Protein AF-A0A1H8M6Y1-F1 (afdb_monomer_lite)

Structure (mmCIF, N/CA/C/O backbone):
data_AF-A0A1H8M6Y1-F1
#
_entry.id   AF-A0A1H8M6Y1-F1
#
loop_
_atom_site.group_PDB
_atom_site.id
_atom_site.type_symbol
_atom_site.label_atom_id
_atom_site.label_alt_id
_atom_site.label_comp_id
_atom_site.label_asym_id
_atom_site.label_entity_id
_atom_site.label_seq_id
_atom_site.pdbx_PDB_ins_code
_atom_site.Cartn_x
_atom_site.Cartn_y
_atom_site.Cartn_z
_atom_site.occupancy
_atom_site.B_iso_or_equiv
_atom_site.auth_seq_id
_atom_site.auth_comp_id
_atom_site.auth_asym_id
_atom_site.auth_atom_id
_atom_site.pdbx_PDB_model_num
ATOM 1 N N . MET A 1 1 ? -29.178 2.892 -1.178 1.00 51.03 1 MET A N 1
ATOM 2 C CA . MET A 1 1 ? -28.176 2.030 -0.504 1.00 51.03 1 MET A CA 1
ATOM 3 C C . MET A 1 1 ? -28.720 1.599 0.853 1.00 51.03 1 MET A C 1
ATOM 5 O O . MET A 1 1 ? -29.001 2.458 1.681 1.00 51.03 1 MET A O 1
ATOM 9 N N . LYS A 1 2 ? -28.946 0.299 1.075 1.00 60.09 2 LYS A N 1
ATOM 10 C CA . LYS A 1 2 ? -29.506 -0.210 2.339 1.00 60.09 2 LYS A CA 1
ATOM 11 C C . LYS A 1 2 ? -28.372 -0.283 3.371 1.00 60.09 2 LYS A C 1
ATOM 13 O O . LYS A 1 2 ? -27.401 -1.000 3.154 1.00 60.09 2 LYS A O 1
ATOM 18 N N . LYS A 1 3 ? -28.451 0.497 4.456 1.00 64.12 3 LYS A N 1
ATOM 19 C CA . LYS A 1 3 ? -27.444 0.471 5.533 1.00 64.12 3 LYS A C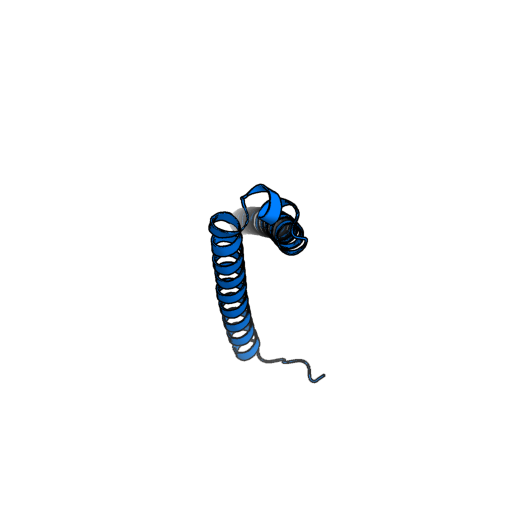A 1
ATOM 20 C C . LYS A 1 3 ? -27.427 -0.930 6.149 1.00 64.12 3 LYS A C 1
ATOM 22 O O . LYS A 1 3 ? -28.439 -1.371 6.690 1.00 64.12 3 LYS A O 1
ATOM 27 N N . ILE A 1 4 ? -26.291 -1.615 6.062 1.00 68.44 4 ILE A N 1
ATOM 28 C CA . ILE A 1 4 ? -26.066 -2.889 6.747 1.00 68.44 4 ILE A CA 1
ATOM 29 C C . ILE A 1 4 ? -26.073 -2.592 8.253 1.00 68.44 4 ILE A C 1
ATOM 31 O O . ILE A 1 4 ? -25.186 -1.895 8.745 1.00 68.44 4 ILE A O 1
ATOM 35 N N . LYS A 1 5 ? -27.112 -3.047 8.964 1.00 75.94 5 LYS A N 1
ATOM 36 C CA . LYS A 1 5 ? -27.261 -2.855 10.419 1.00 75.94 5 LYS A CA 1
ATOM 37 C C . LYS A 1 5 ? -26.580 -3.959 11.233 1.00 75.94 5 LYS A C 1
ATOM 39 O O . LYS A 1 5 ? -26.186 -3.699 12.361 1.00 75.94 5 LYS A O 1
ATOM 44 N N . ASP A 1 6 ? -26.402 -5.148 10.656 1.00 81.69 6 ASP A N 1
ATOM 45 C CA . ASP A 1 6 ? -25.800 -6.281 11.356 1.00 81.69 6 ASP A CA 1
ATOM 46 C C . ASP A 1 6 ? -24.286 -6.143 11.512 1.00 81.69 6 ASP A C 1
ATOM 48 O O . ASP A 1 6 ? -23.519 -6.067 10.545 1.00 81.69 6 ASP A O 1
ATOM 52 N N . GLU A 1 7 ? -23.843 -6.188 12.764 1.00 83.25 7 GLU A N 1
ATOM 53 C CA . GLU A 1 7 ? -22.439 -6.046 13.155 1.00 83.25 7 GLU A CA 1
ATOM 54 C C . GLU A 1 7 ? -21.569 -7.186 12.607 1.00 83.25 7 GLU A C 1
ATOM 56 O O . GLU A 1 7 ? -20.428 -6.971 12.190 1.00 83.25 7 GLU A O 1
ATOM 61 N N . ARG A 1 8 ? -22.142 -8.396 12.539 1.00 84.31 8 ARG A N 1
ATOM 62 C CA . ARG A 1 8 ? -21.500 -9.601 11.991 1.00 84.31 8 ARG A CA 1
ATOM 63 C C . ARG A 1 8 ? -21.180 -9.448 10.505 1.00 84.31 8 ARG A C 1
ATOM 65 O O . ARG A 1 8 ? -20.069 -9.764 10.081 1.00 84.31 8 ARG A O 1
ATOM 72 N N . LEU A 1 9 ? -22.129 -8.910 9.738 1.00 80.81 9 LEU A N 1
ATOM 73 C CA . LEU A 1 9 ? -21.978 -8.691 8.301 1.00 80.81 9 LEU A CA 1
ATOM 74 C C . LEU A 1 9 ? -20.935 -7.596 8.031 1.00 80.81 9 LEU A C 1
ATOM 76 O O . LEU A 1 9 ? -20.047 -7.776 7.202 1.00 80.81 9 LEU A O 1
ATOM 80 N N . ARG A 1 10 ? -20.954 -6.514 8.824 1.00 83.50 10 ARG A N 1
ATOM 81 C CA . ARG A 1 10 ? -19.935 -5.452 8.767 1.00 83.50 10 ARG A CA 1
ATOM 82 C C . ARG A 1 10 ? -18.527 -5.988 9.046 1.00 83.50 10 ARG A C 1
ATOM 84 O O . ARG A 1 10 ? -17.586 -5.628 8.343 1.00 83.50 10 ARG A O 1
ATOM 91 N N . GLY A 1 11 ? -18.375 -6.859 10.044 1.00 84.00 11 GLY A N 1
ATOM 92 C CA . GLY A 1 11 ? -17.091 -7.479 10.380 1.00 84.00 11 GLY A CA 1
ATOM 93 C C . GLY A 1 11 ? -16.529 -8.357 9.258 1.00 84.00 11 GLY A C 1
ATOM 94 O O . GLY A 1 11 ? -15.329 -8.306 8.987 1.00 84.00 11 GLY A O 1
ATOM 95 N N . GLN A 1 12 ? -17.382 -9.125 8.573 1.00 86.38 12 GLN A N 1
ATOM 96 C CA . GLN A 1 12 ? -16.970 -9.918 7.410 1.00 86.38 12 GLN A CA 1
ATOM 97 C C . GLN A 1 12 ? -16.580 -9.028 6.226 1.00 86.38 12 GLN A C 1
ATOM 99 O O . GLN A 1 12 ? -15.506 -9.224 5.663 1.00 86.38 12 GLN A O 1
ATOM 104 N N . THR A 1 13 ? -17.363 -7.991 5.914 1.00 86.94 13 THR A N 1
ATOM 105 C CA . THR A 1 13 ? -17.027 -7.034 4.847 1.00 86.94 13 THR A CA 1
ATOM 106 C C . THR A 1 13 ? -15.679 -6.354 5.087 1.00 86.94 13 THR A C 1
ATOM 108 O O . THR A 1 13 ? -14.878 -6.235 4.164 1.00 86.94 13 THR A O 1
ATOM 111 N N . LEU A 1 14 ? -15.375 -5.962 6.329 1.00 87.75 14 LEU A N 1
ATOM 112 C CA . LEU A 1 14 ? -14.077 -5.369 6.673 1.00 87.75 14 LEU A CA 1
ATOM 113 C C . LEU A 1 14 ? -12.908 -6.346 6.468 1.00 87.75 14 LEU A C 1
ATOM 115 O O . LEU A 1 14 ? -11.835 -5.930 6.030 1.00 87.75 14 LEU A O 1
ATOM 119 N N . LYS A 1 15 ? -13.104 -7.641 6.748 1.00 90.62 15 LYS A N 1
ATOM 120 C CA . LYS A 1 15 ? -12.101 -8.681 6.457 1.00 90.62 15 LYS A CA 1
ATOM 121 C C . LYS A 1 15 ? -11.899 -8.855 4.951 1.00 90.62 15 LYS A C 1
ATOM 123 O O . LYS A 1 15 ? -10.755 -8.920 4.509 1.00 90.62 15 LYS A O 1
ATOM 128 N N . SER A 1 16 ? -12.979 -8.868 4.170 1.00 89.38 16 SER A N 1
ATOM 129 C CA . SER A 1 16 ? -12.911 -8.962 2.706 1.00 89.38 16 SER A CA 1
ATOM 130 C C . SER A 1 16 ? -12.203 -7.759 2.083 1.00 89.38 16 SER A C 1
ATOM 132 O O . SER A 1 16 ? -11.329 -7.943 1.243 1.00 89.38 16 SER A O 1
ATOM 134 N N . ILE A 1 17 ? -12.508 -6.537 2.535 1.00 92.31 17 ILE A N 1
ATOM 135 C CA . ILE A 1 17 ? -11.828 -5.316 2.070 1.00 92.31 17 ILE A CA 1
ATOM 136 C C . ILE A 1 17 ? -10.335 -5.367 2.409 1.00 92.31 17 ILE A C 1
ATOM 138 O O . ILE A 1 17 ? -9.509 -5.022 1.570 1.00 92.31 17 ILE A O 1
ATOM 142 N N . ARG A 1 18 ? -9.966 -5.842 3.606 1.00 91.69 18 ARG A N 1
ATOM 143 C CA . ARG A 1 18 ? -8.554 -6.000 3.989 1.00 91.69 18 ARG A CA 1
ATOM 144 C C . ARG A 1 18 ? -7.819 -6.979 3.072 1.00 91.69 18 ARG A C 1
ATOM 146 O O . ARG A 1 18 ? -6.693 -6.698 2.677 1.00 91.69 18 ARG A O 1
ATOM 153 N N . LEU A 1 19 ? -8.445 -8.108 2.738 1.00 93.31 19 LEU A N 1
ATOM 154 C CA . LEU A 1 19 ? -7.857 -9.087 1.824 1.00 93.31 19 LEU A CA 1
ATOM 155 C C . LEU A 1 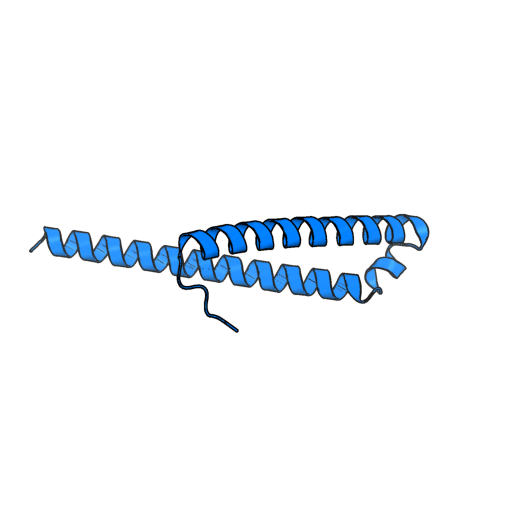19 ? -7.711 -8.512 0.409 1.00 93.31 19 LEU A C 1
ATOM 157 O O . LEU A 1 19 ? -6.646 -8.638 -0.186 1.00 93.31 19 LEU A O 1
ATOM 161 N N . ALA A 1 20 ? -8.741 -7.832 -0.099 1.00 94.00 20 ALA A N 1
ATOM 162 C CA . ALA A 1 20 ? -8.693 -7.174 -1.403 1.00 94.00 20 ALA A CA 1
ATOM 163 C C . ALA A 1 20 ? -7.584 -6.111 -1.465 1.00 94.00 20 ALA A C 1
ATOM 165 O O . ALA A 1 20 ? -6.824 -6.078 -2.426 1.00 94.00 20 ALA A O 1
ATOM 166 N N . PHE A 1 21 ? -7.441 -5.300 -0.413 1.00 92.06 21 PHE A N 1
ATOM 167 C CA . PHE A 1 21 ? -6.375 -4.304 -0.300 1.00 92.06 21 PHE A CA 1
ATOM 168 C C . PHE A 1 21 ? 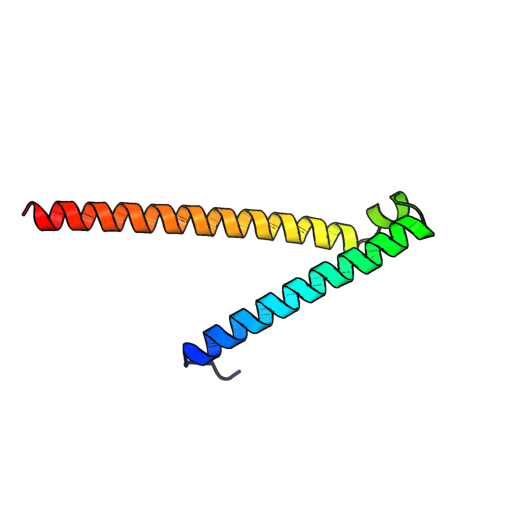-4.977 -4.940 -0.292 1.00 92.06 21 PHE A C 1
ATOM 170 O O . PHE A 1 21 ? -4.064 -4.432 -0.944 1.00 92.06 21 PHE A O 1
ATOM 177 N N . LEU A 1 22 ? -4.808 -6.074 0.400 1.00 93.38 22 LEU A N 1
ATOM 178 C CA . LEU A 1 22 ? -3.549 -6.821 0.405 1.00 93.38 22 LEU A CA 1
ATOM 179 C C . LEU A 1 22 ? -3.205 -7.325 -1.002 1.00 93.38 22 LEU A C 1
ATOM 181 O O . LEU A 1 22 ? -2.119 -7.044 -1.500 1.00 93.38 22 LEU A O 1
ATOM 185 N N . VAL A 1 23 ? -4.149 -8.004 -1.660 1.00 96.56 23 VAL A N 1
ATOM 186 C CA . VAL A 1 23 ? -3.968 -8.530 -3.022 1.00 96.56 23 VAL A CA 1
ATOM 187 C C . VAL A 1 23 ? -3.675 -7.403 -4.013 1.00 96.56 23 VAL A C 1
ATOM 189 O O . VAL A 1 23 ? -2.761 -7.531 -4.823 1.00 96.56 23 VAL A O 1
ATOM 192 N N . GLN A 1 24 ? -4.394 -6.281 -3.924 1.00 93.25 24 GLN A N 1
ATOM 193 C CA . GLN A 1 24 ? -4.171 -5.109 -4.772 1.00 93.25 24 GLN A CA 1
ATOM 194 C C . GLN A 1 24 ? -2.762 -4.541 -4.581 1.00 93.25 24 GLN A C 1
ATOM 196 O O . GLN A 1 24 ? -2.064 -4.288 -5.561 1.00 93.25 24 GLN A O 1
ATOM 201 N N . THR A 1 25 ? -2.324 -4.377 -3.332 1.00 93.56 25 THR A N 1
ATOM 202 C CA . THR A 1 25 ? -0.994 -3.836 -3.025 1.00 93.56 25 THR A CA 1
ATOM 203 C C . THR A 1 25 ? 0.105 -4.764 -3.543 1.00 93.56 25 THR A C 1
ATOM 205 O O . THR A 1 25 ? 1.033 -4.305 -4.205 1.00 93.56 25 THR A O 1
ATOM 208 N N . THR A 1 26 ? -0.020 -6.077 -3.323 1.00 95.06 26 THR A N 1
ATOM 209 C CA . THR A 1 26 ? 0.929 -7.072 -3.846 1.00 95.06 26 THR A CA 1
ATOM 210 C C . THR A 1 26 ? 0.940 -7.105 -5.374 1.00 95.06 26 THR A C 1
ATOM 212 O O . THR A 1 26 ? 2.013 -7.134 -5.970 1.00 95.06 26 THR A O 1
ATOM 215 N N . GLY A 1 27 ? -0.228 -7.047 -6.016 1.00 94.69 27 GLY A N 1
ATOM 216 C CA . GLY A 1 27 ? -0.342 -7.016 -7.474 1.00 94.69 27 GLY A CA 1
ATOM 217 C C . GLY A 1 27 ? 0.345 -5.797 -8.086 1.00 94.69 27 GLY A C 1
ATOM 218 O O . GLY A 1 27 ? 1.113 -5.945 -9.034 1.00 94.69 27 GLY A O 1
ATOM 219 N N . ILE A 1 28 ? 0.145 -4.608 -7.504 1.00 93.12 28 ILE A N 1
ATOM 220 C CA . ILE A 1 28 ? 0.832 -3.388 -7.950 1.00 93.12 28 ILE A CA 1
ATOM 221 C C . ILE A 1 28 ? 2.348 -3.541 -7.781 1.00 93.12 28 ILE A C 1
ATOM 223 O O . ILE A 1 28 ? 3.086 -3.274 -8.723 1.00 93.12 28 ILE A O 1
ATOM 227 N N . ILE A 1 29 ? 2.825 -4.033 -6.632 1.00 92.88 29 ILE A N 1
ATOM 228 C CA . ILE A 1 29 ? 4.264 -4.236 -6.392 1.00 92.88 29 ILE A CA 1
ATOM 229 C C . ILE A 1 29 ? 4.880 -5.190 -7.425 1.00 92.88 29 ILE A C 1
ATOM 231 O O . ILE A 1 29 ? 5.964 -4.907 -7.928 1.00 92.88 29 ILE A O 1
ATOM 235 N N . ILE A 1 30 ? 4.202 -6.286 -7.778 1.00 93.94 30 ILE A N 1
ATOM 236 C CA . ILE A 1 30 ? 4.693 -7.247 -8.780 1.00 93.94 30 ILE A CA 1
ATOM 237 C C . ILE A 1 30 ? 4.801 -6.593 -10.162 1.00 93.94 30 ILE A C 1
ATOM 239 O O . ILE A 1 30 ? 5.838 -6.709 -10.813 1.00 93.94 30 ILE A O 1
ATOM 243 N N . VAL A 1 31 ? 3.757 -5.881 -10.599 1.00 91.31 31 VAL A N 1
ATOM 244 C CA . VAL A 1 31 ? 3.749 -5.194 -11.904 1.00 91.31 31 VAL A CA 1
ATOM 245 C C . VAL A 1 31 ? 4.853 -4.139 -11.968 1.00 91.31 31 VAL A C 1
ATOM 247 O O . VAL A 1 31 ? 5.568 -4.044 -12.965 1.00 91.31 31 VAL A O 1
ATOM 250 N N . MET A 1 32 ? 5.038 -3.377 -10.893 1.00 89.50 32 MET A N 1
ATOM 251 C CA . MET A 1 32 ? 6.077 -2.352 -10.828 1.00 89.50 32 MET A CA 1
ATOM 252 C C . MET A 1 32 ? 7.483 -2.946 -10.737 1.00 89.50 32 MET A C 1
ATOM 254 O O . MET A 1 32 ? 8.394 -2.444 -11.386 1.00 89.50 32 MET A O 1
ATOM 258 N N . GLY A 1 33 ? 7.657 -4.047 -10.004 1.00 87.69 33 GLY A N 1
ATOM 259 C CA . GLY A 1 33 ? 8.916 -4.788 -9.964 1.00 87.69 33 GLY A CA 1
ATOM 260 C C . GLY A 1 33 ? 9.308 -5.330 -11.340 1.00 87.69 33 GLY A C 1
ATOM 261 O O . GLY A 1 33 ? 10.469 -5.231 -11.728 1.00 87.69 33 GLY A O 1
ATOM 262 N N . TYR A 1 34 ? 8.339 -5.819 -12.118 1.00 90.31 34 TYR A N 1
ATOM 263 C CA . TYR A 1 34 ? 8.571 -6.230 -13.504 1.00 90.31 34 TYR A CA 1
ATOM 264 C C . TYR A 1 34 ? 8.995 -5.053 -14.398 1.00 90.31 34 TYR A C 1
ATOM 266 O O . TYR A 1 34 ? 9.974 -5.167 -15.139 1.00 90.31 34 TYR A O 1
ATOM 274 N N . GLN A 1 35 ? 8.316 -3.903 -14.293 1.00 88.00 35 GLN A N 1
ATOM 275 C CA . GLN A 1 35 ? 8.703 -2.681 -15.014 1.00 88.00 35 GLN A CA 1
ATOM 276 C C . GLN A 1 35 ? 10.105 -2.194 -14.629 1.00 88.00 35 GLN A C 1
ATOM 278 O O . GLN A 1 35 ? 10.872 -1.803 -15.501 1.00 88.00 35 GLN A O 1
ATOM 283 N N . ALA A 1 36 ? 10.478 -2.266 -13.350 1.00 87.00 36 ALA A N 1
ATOM 284 C CA . ALA A 1 36 ? 11.804 -1.854 -12.893 1.00 87.00 36 ALA A CA 1
ATOM 285 C C . ALA A 1 36 ? 12.934 -2.696 -13.503 1.00 87.00 36 ALA A C 1
ATOM 287 O O . ALA A 1 36 ? 14.001 -2.157 -13.799 1.00 87.00 36 ALA A O 1
ATOM 288 N N . ILE A 1 37 ? 12.696 -3.999 -13.693 1.00 90.88 37 ILE A N 1
ATOM 289 C CA . ILE A 1 37 ? 13.654 -4.928 -14.310 1.00 90.88 37 ILE A CA 1
ATOM 290 C C . ILE A 1 37 ? 13.712 -4.730 -15.834 1.00 90.88 37 ILE A C 1
ATOM 292 O O . ILE A 1 37 ? 14.788 -4.843 -16.413 1.00 90.88 37 ILE A O 1
ATOM 296 N N . THR A 1 38 ? 12.576 -4.435 -16.476 1.00 89.19 38 THR A N 1
ATOM 297 C CA . THR A 1 38 ? 12.456 -4.395 -17.947 1.00 89.19 38 THR A CA 1
ATOM 298 C C . THR A 1 38 ? 12.814 -3.027 -18.541 1.00 89.19 38 THR A C 1
ATOM 300 O O . THR A 1 38 ? 13.601 -2.959 -19.480 1.00 89.19 38 THR A O 1
ATOM 303 N N . ASP A 1 39 ? 12.289 -1.939 -17.971 1.00 82.75 39 ASP A N 1
ATOM 304 C CA . ASP A 1 39 ? 12.348 -0.584 -18.547 1.00 82.75 39 ASP A CA 1
ATOM 305 C C . ASP A 1 39 ? 13.258 0.384 -17.766 1.00 82.75 39 ASP A C 1
ATOM 307 O O . ASP A 1 39 ? 13.398 1.543 -18.155 1.00 82.75 39 ASP A O 1
ATOM 311 N N . SER A 1 40 ? 13.918 -0.087 -16.696 1.00 83.94 40 SER A N 1
ATOM 312 C CA . SER A 1 40 ? 14.697 0.674 -15.699 1.00 83.94 40 SER A CA 1
ATOM 313 C C . SER A 1 40 ? 13.893 1.202 -14.507 1.00 83.94 40 SER A C 1
ATOM 315 O O . SER A 1 40 ? 12.736 1.612 -14.593 1.00 83.94 40 SER A O 1
ATOM 317 N N . ILE A 1 41 ? 14.576 1.280 -13.361 1.00 85.00 41 ILE A N 1
ATOM 318 C CA . ILE A 1 41 ? 14.062 1.843 -12.106 1.00 85.00 41 ILE A CA 1
ATOM 319 C C . ILE A 1 41 ? 13.583 3.289 -12.306 1.00 85.00 41 ILE A C 1
ATOM 321 O O . ILE A 1 41 ? 12.576 3.686 -11.726 1.00 85.00 41 ILE A O 1
ATOM 325 N N . ASN A 1 42 ? 14.246 4.072 -13.162 1.00 85.56 42 ASN A N 1
ATOM 326 C CA . ASN A 1 42 ? 13.847 5.460 -13.417 1.00 85.56 42 ASN A CA 1
ATOM 327 C C . ASN A 1 42 ? 12.471 5.561 -14.097 1.00 85.56 42 ASN A C 1
ATOM 329 O O . ASN A 1 42 ? 11.713 6.482 -13.795 1.00 85.56 42 ASN A O 1
ATOM 333 N N . ALA A 1 43 ? 12.124 4.602 -14.963 1.00 83.19 43 ALA A N 1
ATOM 334 C CA . ALA A 1 43 ? 10.802 4.512 -15.583 1.00 83.19 43 ALA A CA 1
ATOM 335 C C . ALA A 1 43 ? 9.728 4.060 -14.577 1.00 83.19 43 ALA A C 1
ATOM 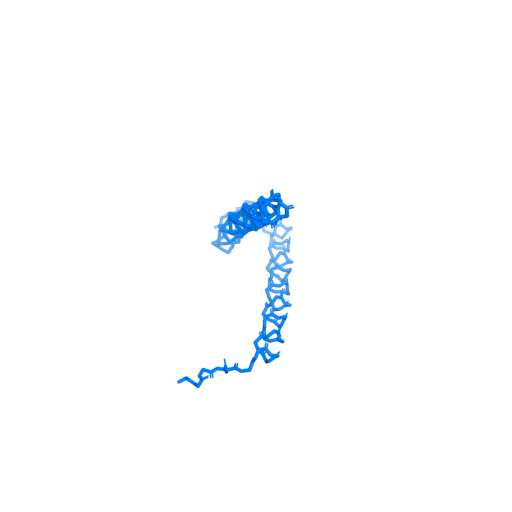337 O O . ALA A 1 43 ? 8.592 4.528 -14.620 1.00 83.19 43 ALA A O 1
ATOM 338 N N . MET A 1 44 ? 10.093 3.207 -13.612 1.00 85.69 44 MET A N 1
ATOM 339 C CA . MET A 1 44 ? 9.203 2.840 -12.505 1.00 85.69 44 MET A CA 1
ATOM 340 C C . MET A 1 44 ? 8.905 4.044 -11.599 1.00 85.69 44 MET A C 1
ATOM 342 O O . MET A 1 44 ? 7.756 4.258 -11.223 1.00 85.69 44 MET A O 1
ATOM 346 N N . LEU A 1 45 ? 9.924 4.836 -11.248 1.00 84.81 45 LEU A N 1
ATOM 347 C CA . LEU A 1 45 ? 9.778 5.979 -10.340 1.00 84.81 45 LEU A CA 1
ATOM 348 C C . LEU A 1 45 ? 8.960 7.128 -10.945 1.00 84.81 45 LEU A C 1
ATOM 350 O O . LEU A 1 45 ? 8.264 7.826 -10.207 1.00 84.81 45 LEU A O 1
ATOM 354 N N . SER A 1 46 ? 9.028 7.321 -12.265 1.00 86.75 46 SER A N 1
ATOM 355 C CA . SER A 1 46 ? 8.229 8.325 -12.979 1.00 86.75 46 SER A CA 1
ATOM 356 C C . SER A 1 46 ? 6.794 7.870 -13.263 1.00 86.75 46 SER A C 1
ATOM 358 O O . SER A 1 46 ? 5.952 8.691 -13.635 1.00 86.75 46 SER A O 1
ATOM 360 N N . ASN A 1 47 ? 6.483 6.585 -13.060 1.00 87.31 47 ASN A N 1
ATOM 361 C CA . ASN A 1 47 ? 5.143 6.054 -13.267 1.00 87.31 47 ASN A CA 1
ATOM 362 C C . ASN A 1 47 ? 4.166 6.637 -12.219 1.00 87.31 47 ASN A C 1
ATOM 364 O O . ASN A 1 47 ? 4.397 6.495 -11.014 1.00 87.31 47 ASN A O 1
ATOM 368 N N . PRO A 1 48 ? 3.030 7.232 -12.629 1.00 88.69 48 PRO A N 1
ATOM 369 C CA . PRO A 1 48 ? 2.041 7.789 -11.702 1.00 88.69 48 PRO A CA 1
ATOM 370 C C . PRO A 1 48 ? 1.503 6.766 -10.689 1.00 88.69 48 PRO A C 1
ATOM 372 O O . PRO A 1 48 ? 1.161 7.138 -9.565 1.00 88.69 48 PRO A O 1
ATOM 375 N N . VAL A 1 49 ? 1.477 5.474 -11.035 1.00 91.06 49 VAL A N 1
ATOM 376 C CA . VAL A 1 49 ? 1.065 4.393 -10.123 1.00 91.06 49 VAL A CA 1
ATOM 377 C C . VAL A 1 49 ? 2.009 4.279 -8.921 1.00 91.06 49 VAL A C 1
ATOM 379 O O . VAL A 1 49 ? 1.540 4.061 -7.802 1.00 91.06 49 VAL A O 1
ATOM 382 N N . TRP A 1 50 ? 3.315 4.501 -9.117 1.00 88.88 50 TRP A N 1
ATOM 383 C CA . TRP A 1 50 ? 4.296 4.507 -8.028 1.00 88.88 50 TRP A CA 1
ATOM 384 C C . TRP A 1 50 ? 3.966 5.579 -6.998 1.00 88.88 50 TRP A C 1
ATOM 386 O O . TRP A 1 50 ? 3.922 5.325 -5.796 1.00 88.88 50 TRP A O 1
ATOM 396 N N . ILE A 1 51 ? 3.701 6.787 -7.492 1.00 90.00 51 ILE A N 1
ATOM 397 C CA . ILE A 1 51 ? 3.454 7.967 -6.669 1.00 90.00 51 ILE A CA 1
ATOM 398 C C . ILE A 1 51 ? 2.188 7.758 -5.837 1.00 90.00 51 ILE A C 1
ATOM 400 O O . ILE A 1 51 ? 2.191 7.993 -4.627 1.00 90.00 51 ILE A O 1
ATOM 404 N N . VAL A 1 52 ? 1.121 7.243 -6.454 1.00 93.06 52 VAL A N 1
ATOM 405 C CA . VAL A 1 52 ? -0.129 6.923 -5.749 1.00 93.06 52 VAL A CA 1
ATOM 406 C C . VAL A 1 52 ? 0.097 5.860 -4.672 1.00 93.06 52 VAL A C 1
ATOM 408 O O . VAL A 1 52 ? -0.447 5.989 -3.571 1.00 93.06 52 VAL A O 1
ATOM 411 N N . LEU A 1 53 ? 0.921 4.843 -4.943 1.00 92.31 53 LEU A N 1
ATOM 412 C CA . LEU A 1 53 ? 1.266 3.812 -3.963 1.00 92.31 53 LEU A CA 1
ATOM 413 C C . LEU A 1 53 ? 2.023 4.401 -2.764 1.00 92.31 53 LEU A C 1
ATOM 415 O O . LEU A 1 53 ? 1.661 4.116 -1.622 1.00 92.31 53 LEU A O 1
ATOM 419 N N . G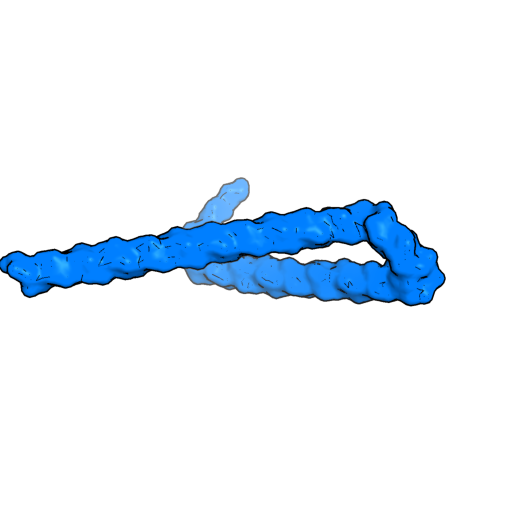LN A 1 54 ? 3.006 5.272 -3.003 1.00 92.06 54 GLN A N 1
ATOM 420 C CA . GLN A 1 54 ? 3.760 5.942 -1.938 1.00 92.06 54 GLN A CA 1
ATOM 421 C C . GLN A 1 54 ? 2.862 6.837 -1.074 1.00 92.06 54 GLN A C 1
ATOM 423 O O . GLN A 1 54 ? 2.883 6.741 0.155 1.00 92.06 54 GLN A O 1
ATOM 428 N N . ILE A 1 55 ? 2.002 7.651 -1.694 1.00 94.19 55 ILE A N 1
ATOM 429 C CA . ILE A 1 55 ? 1.041 8.494 -0.965 1.00 94.19 55 ILE A CA 1
ATOM 430 C C . ILE A 1 55 ? 0.091 7.625 -0.134 1.00 94.19 55 ILE A C 1
ATOM 432 O O . ILE A 1 55 ? -0.137 7.904 1.043 1.00 94.19 55 ILE A O 1
ATOM 436 N N . SER A 1 56 ? -0.421 6.538 -0.712 1.00 92.62 56 SER A N 1
ATOM 437 C CA . SER A 1 56 ? -1.311 5.607 -0.009 1.00 92.62 56 SER A CA 1
ATOM 438 C C . SER A 1 56 ? -0.631 4.975 1.208 1.00 92.62 56 SER A C 1
ATOM 440 O O . SER A 1 56 ? -1.259 4.857 2.261 1.00 92.62 56 SER A O 1
ATOM 442 N N . MET A 1 57 ? 0.656 4.623 1.107 1.00 91.75 57 MET A N 1
ATOM 443 C CA . MET A 1 57 ? 1.434 4.113 2.240 1.00 91.75 57 MET A CA 1
ATOM 444 C C . MET A 1 57 ? 1.604 5.157 3.349 1.00 91.75 57 MET A C 1
ATOM 446 O O . MET A 1 57 ? 1.432 4.823 4.522 1.00 91.75 57 MET A O 1
ATOM 450 N N . ILE A 1 58 ? 1.875 6.418 3.003 1.00 94.12 58 ILE A N 1
ATOM 451 C CA . ILE A 1 58 ? 1.989 7.509 3.985 1.00 94.12 58 ILE A CA 1
ATOM 452 C C . ILE A 1 58 ? 0.653 7.729 4.702 1.00 94.12 58 ILE A C 1
ATOM 454 O O . ILE A 1 58 ? 0.608 7.788 5.932 1.00 94.12 58 ILE A O 1
ATOM 458 N N . VAL A 1 59 ? -0.451 7.797 3.953 1.00 93.31 59 VAL A N 1
ATOM 459 C CA . VAL A 1 59 ? -1.800 7.937 4.523 1.00 93.31 59 VAL A CA 1
ATOM 460 C C . VAL A 1 59 ? -2.111 6.767 5.457 1.00 93.31 59 VAL A C 1
ATOM 462 O O . VAL A 1 59 ? -2.618 6.975 6.561 1.00 93.31 59 VAL A O 1
ATOM 465 N N . LEU A 1 60 ? -1.766 5.542 5.054 1.00 91.44 60 LEU A N 1
ATOM 466 C CA . LEU A 1 60 ? -1.954 4.350 5.873 1.00 91.44 60 LEU A CA 1
ATOM 467 C C . LEU A 1 60 ? -1.127 4.409 7.165 1.00 91.44 60 LEU A C 1
ATOM 469 O O . LEU A 1 60 ? -1.643 4.063 8.230 1.00 91.44 60 LEU A O 1
ATOM 473 N N . LEU A 1 61 ? 0.127 4.857 7.096 1.00 91.19 61 LEU A N 1
ATOM 474 C CA . LEU A 1 61 ? 0.997 5.015 8.262 1.00 91.19 61 LEU A CA 1
ATOM 475 C C . LEU A 1 61 ? 0.401 6.019 9.257 1.00 91.19 61 LEU A C 1
ATOM 477 O O . LEU A 1 61 ? 0.226 5.691 10.433 1.00 91.19 61 LEU A O 1
ATOM 481 N N . VAL A 1 62 ? 0.010 7.202 8.774 1.00 92.56 62 VAL A N 1
ATOM 482 C CA . VAL A 1 62 ? -0.601 8.257 9.599 1.00 92.56 62 VAL A CA 1
ATOM 483 C C . VAL A 1 62 ? -1.911 7.776 10.225 1.00 92.56 62 VAL A C 1
ATOM 485 O O . VAL A 1 62 ? -2.126 7.961 11.426 1.00 92.56 62 VAL A O 1
ATOM 488 N N . ALA A 1 63 ? -2.765 7.099 9.452 1.00 88.19 63 ALA A N 1
ATOM 489 C CA . ALA A 1 63 ? -4.014 6.544 9.961 1.00 88.19 63 ALA A CA 1
ATOM 490 C C . ALA A 1 63 ? -3.760 5.540 11.099 1.00 88.19 63 ALA A C 1
ATOM 492 O O . ALA A 1 63 ? -4.378 5.640 12.161 1.00 88.19 63 ALA A O 1
ATOM 493 N N . ASN A 1 64 ? -2.816 4.610 10.921 1.00 86.88 64 ASN A N 1
ATOM 494 C CA . ASN A 1 64 ? -2.481 3.615 11.944 1.00 86.88 64 ASN A CA 1
ATOM 495 C C . ASN A 1 64 ? -1.896 4.247 13.215 1.00 86.88 64 ASN A C 1
ATOM 497 O O . ASN A 1 64 ? -2.267 3.845 14.322 1.00 86.88 64 ASN A O 1
ATOM 501 N N . MET A 1 65 ? -1.041 5.265 13.081 1.00 84.94 65 MET A N 1
ATOM 502 C CA . MET A 1 65 ? -0.503 5.998 14.233 1.00 84.94 65 MET A CA 1
ATOM 503 C C . MET A 1 65 ? -1.612 6.703 15.026 1.00 84.94 65 MET A C 1
ATOM 505 O O . MET A 1 65 ? -1.648 6.600 16.256 1.00 84.94 65 MET A O 1
ATOM 509 N N . GLY A 1 66 ? -2.556 7.353 14.335 1.00 81.44 66 GLY A N 1
ATOM 510 C CA . GLY A 1 66 ? -3.714 7.995 14.963 1.00 81.44 66 GLY A CA 1
ATOM 511 C C . GLY A 1 66 ? -4.595 7.005 15.732 1.00 81.44 66 GLY A C 1
ATOM 512 O O . GLY A 1 66 ? -4.943 7.251 16.891 1.00 81.44 66 GLY A O 1
ATOM 513 N N . PHE A 1 67 ? -4.890 5.843 15.136 1.00 74.25 67 PHE A N 1
ATOM 514 C CA . PHE A 1 67 ? -5.645 4.780 15.809 1.00 74.25 67 PHE A CA 1
ATOM 515 C C . PHE A 1 67 ? -4.938 4.271 17.070 1.00 74.25 67 PHE A C 1
ATOM 517 O O . PHE A 1 67 ? -5.582 4.126 18.113 1.00 74.25 67 PHE A O 1
ATOM 524 N N . HIS A 1 68 ? -3.626 4.033 17.005 1.00 79.19 68 HIS A N 1
ATOM 525 C CA . HIS A 1 68 ? -2.855 3.541 18.147 1.00 79.19 68 HIS A CA 1
ATOM 526 C C . HIS A 1 68 ? -2.816 4.552 19.304 1.00 79.19 68 HIS A C 1
ATOM 528 O O . HIS A 1 68 ? -3.018 4.188 20.469 1.00 79.19 68 HIS A O 1
ATOM 534 N N . MET A 1 69 ? -2.611 5.835 18.994 1.00 73.75 69 MET A N 1
ATOM 535 C CA . MET A 1 69 ? -2.584 6.898 19.999 1.00 73.75 69 MET A CA 1
ATOM 536 C C . MET A 1 69 ? -3.948 7.054 20.683 1.00 73.75 69 MET A C 1
ATOM 538 O O . MET A 1 69 ? -4.034 7.039 21.914 1.00 73.75 69 MET A O 1
ATOM 542 N N . MET A 1 70 ? -5.028 7.116 19.903 1.00 69.56 70 MET A N 1
ATOM 543 C CA . MET A 1 70 ? -6.386 7.245 20.434 1.00 69.56 70 MET A CA 1
ATOM 544 C C . MET A 1 70 ? -6.808 6.025 21.268 1.00 69.56 70 MET A C 1
ATOM 546 O O . MET A 1 70 ? -7.419 6.177 22.330 1.00 69.56 70 MET A O 1
ATOM 550 N N . PHE A 1 71 ? -6.442 4.815 20.838 1.00 78.19 71 PHE A N 1
ATOM 551 C CA . PHE A 1 71 ? -6.657 3.591 21.612 1.00 78.19 71 PHE A CA 1
ATOM 552 C C . PHE A 1 71 ? -5.920 3.631 22.961 1.00 78.19 71 PHE A C 1
ATOM 554 O O . PHE A 1 71 ? -6.513 3.336 24.005 1.00 78.19 71 PHE A O 1
ATOM 561 N N . THR A 1 72 ? -4.658 4.071 22.956 1.00 76.38 72 THR A N 1
ATOM 562 C CA . THR A 1 72 ? -3.823 4.193 24.162 1.00 76.38 72 THR A CA 1
ATOM 563 C C . THR A 1 72 ? -4.414 5.179 25.171 1.00 76.38 72 THR A C 1
ATOM 565 O O . THR A 1 72 ? -4.502 4.865 26.362 1.00 76.38 72 THR A O 1
ATOM 568 N N . ILE A 1 73 ? -4.87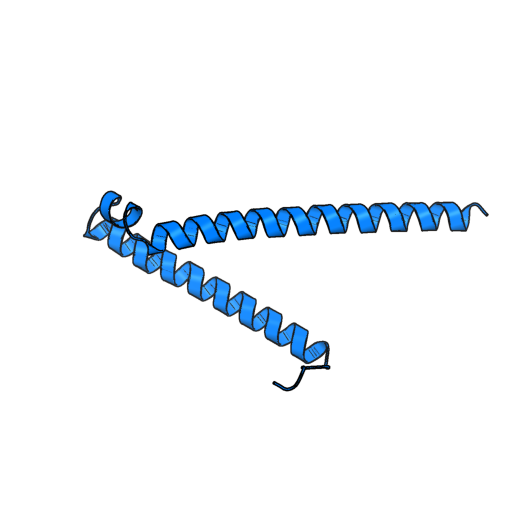3 6.349 24.714 1.00 78.25 73 ILE A N 1
ATOM 569 C CA . ILE A 1 73 ? -5.499 7.366 25.575 1.00 78.25 73 ILE A CA 1
ATOM 570 C C . ILE A 1 73 ? -6.785 6.818 26.201 1.00 78.25 73 ILE A C 1
ATOM 572 O O . ILE A 1 73 ? -6.953 6.876 27.421 1.00 78.25 73 ILE A O 1
ATOM 576 N N . LYS A 1 74 ? -7.664 6.211 25.393 1.00 79.75 74 LYS A N 1
ATOM 577 C CA . LYS A 1 74 ? -8.935 5.648 25.874 1.00 79.75 74 LYS A CA 1
ATOM 578 C C . LYS A 1 74 ? -8.716 4.574 26.944 1.00 79.75 74 LYS A C 1
ATOM 580 O O . LYS A 1 74 ? -9.436 4.544 27.944 1.00 79.75 74 LYS A O 1
ATOM 585 N N . HIS A 1 75 ? -7.705 3.721 26.771 1.00 77.12 75 HIS A N 1
ATOM 586 C CA . HIS A 1 75 ? -7.366 2.700 27.760 1.00 77.12 75 HIS A CA 1
ATOM 587 C C . HIS A 1 75 ? -6.795 3.305 29.055 1.00 77.12 75 HIS A C 1
ATOM 589 O O . HIS A 1 75 ? -7.114 2.818 30.143 1.00 77.12 75 HIS A O 1
ATOM 595 N N . ARG A 1 76 ? -5.961 4.350 28.975 1.00 77.19 76 ARG A N 1
ATOM 596 C CA . ARG A 1 76 ? -5.422 5.034 30.165 1.00 77.19 76 ARG A CA 1
ATOM 597 C C . ARG A 1 76 ? -6.524 5.719 30.974 1.00 77.19 76 ARG A C 1
ATOM 599 O O . ARG A 1 76 ? -6.611 5.476 32.173 1.00 77.19 76 ARG A O 1
ATOM 606 N N . VAL A 1 77 ? -7.411 6.471 30.322 1.00 83.00 77 VAL A N 1
ATOM 607 C CA . VAL A 1 77 ? -8.540 7.156 30.983 1.00 83.00 77 VAL A CA 1
ATOM 608 C C . VAL A 1 77 ? -9.468 6.158 31.677 1.00 83.00 77 VAL A C 1
ATOM 610 O O . VAL A 1 77 ? -9.806 6.337 32.844 1.00 83.00 77 VAL A O 1
ATOM 613 N N . LYS A 1 78 ? -9.822 5.053 31.008 1.00 84.00 78 LYS A N 1
ATOM 614 C CA . LYS A 1 78 ? -10.676 4.015 31.607 1.00 84.00 78 LYS A CA 1
ATOM 615 C C . LYS A 1 78 ? -10.042 3.382 32.854 1.00 84.00 78 LYS A C 1
ATOM 617 O O . LYS A 1 78 ? -10.745 3.091 33.814 1.00 84.00 78 LYS A O 1
ATOM 622 N N . ARG A 1 79 ? -8.718 3.186 32.849 1.00 81.75 79 ARG A N 1
ATOM 623 C CA . ARG A 1 79 ? -7.977 2.628 33.991 1.00 81.75 79 ARG A CA 1
ATOM 624 C C . ARG A 1 79 ? -7.979 3.587 35.186 1.00 81.75 79 ARG A C 1
ATOM 626 O O . ARG A 1 79 ? -8.174 3.137 36.305 1.00 81.75 79 ARG A O 1
ATOM 633 N N . LEU A 1 80 ? -7.819 4.889 34.939 1.00 82.06 80 LEU A N 1
ATOM 634 C CA . LEU A 1 80 ? -7.873 5.919 35.982 1.00 82.06 80 LEU A CA 1
ATOM 635 C C . LEU A 1 80 ? -9.268 6.026 36.609 1.00 82.06 80 LEU A C 1
ATOM 637 O O . LEU A 1 80 ? -9.382 6.071 37.829 1.00 82.06 80 LEU A O 1
ATOM 641 N N . LEU A 1 81 ? -10.323 5.980 35.792 1.00 85.69 81 LEU A N 1
ATOM 642 C CA . LEU A 1 81 ? -11.706 5.983 36.281 1.00 85.69 81 LEU A CA 1
ATOM 643 C C . LEU A 1 81 ? -12.016 4.774 37.179 1.00 85.69 81 LEU A C 1
ATOM 645 O O . LEU A 1 81 ? -12.687 4.930 38.193 1.00 85.69 81 LEU A O 1
ATOM 649 N N . LEU A 1 82 ? -11.500 3.587 36.842 1.00 86.69 82 LEU A N 1
ATOM 650 C CA . LEU A 1 82 ? -11.675 2.386 37.668 1.00 86.69 82 LEU A CA 1
ATOM 651 C C . LEU A 1 82 ? -10.948 2.479 39.015 1.00 86.69 82 LEU A C 1
ATOM 653 O O . LEU A 1 82 ? -11.477 2.009 40.014 1.00 86.69 82 LEU A O 1
ATOM 657 N N . VAL A 1 83 ? -9.758 3.089 39.059 1.00 86.12 83 VAL A N 1
ATOM 658 C CA . VAL A 1 83 ? -9.023 3.294 40.319 1.00 86.12 83 VAL A CA 1
ATOM 659 C C . VAL A 1 83 ? -9.759 4.282 41.219 1.00 86.12 83 VAL A C 1
ATOM 661 O O . VAL A 1 83 ? -9.930 3.999 42.397 1.00 86.12 83 VAL A O 1
ATOM 664 N N . ILE A 1 84 ? -10.246 5.397 40.666 1.00 83.06 84 ILE A N 1
ATOM 665 C CA . ILE A 1 84 ? -11.017 6.395 41.425 1.00 83.06 84 ILE A CA 1
ATOM 666 C C . ILE A 1 84 ? -12.314 5.777 41.968 1.00 83.06 84 ILE A C 1
ATOM 668 O O . ILE A 1 84 ? -12.644 5.985 43.127 1.00 83.06 84 ILE A O 1
ATOM 672 N N . SER A 1 85 ? -13.011 4.968 41.164 1.00 78.75 85 SER A N 1
ATOM 673 C CA . SER A 1 85 ? -14.247 4.284 41.574 1.00 78.75 85 SER A CA 1
ATOM 674 C C . SER A 1 85 ? -14.054 3.204 42.643 1.00 78.75 85 SER A C 1
ATOM 676 O O . SER A 1 85 ? -15.036 2.826 43.263 1.00 78.75 85 SER A O 1
ATOM 678 N N . ASN A 1 86 ? -12.844 2.665 42.814 1.00 83.94 86 ASN A N 1
ATOM 679 C CA . ASN A 1 86 ? -12.529 1.691 43.867 1.00 83.94 86 ASN A CA 1
ATOM 680 C C . ASN A 1 86 ? -11.970 2.354 45.137 1.00 83.94 86 ASN A C 1
ATOM 682 O O . ASN A 1 86 ? -11.733 1.662 46.124 1.00 83.94 86 ASN A O 1
ATOM 686 N N . LEU A 1 87 ? -11.688 3.660 45.089 1.00 77.38 87 LEU A N 1
ATOM 687 C CA . LEU A 1 87 ? -11.142 4.431 46.207 1.00 77.38 87 LEU A CA 1
ATOM 688 C C . LEU A 1 87 ? -12.222 5.228 46.967 1.00 77.38 87 LEU A C 1
ATOM 690 O O . LEU A 1 87 ? -11.927 5.757 48.036 1.00 77.38 87 LEU A O 1
ATOM 694 N N . VAL A 1 88 ? -13.429 5.336 46.400 1.00 68.50 88 VAL A N 1
ATOM 695 C CA . VAL A 1 88 ? -14.636 5.968 46.966 1.00 68.50 88 VAL A CA 1
ATOM 696 C C . VAL A 1 88 ? -15.638 4.877 47.304 1.00 68.50 88 VAL A C 1
ATOM 698 O O . VAL A 1 88 ? -16.211 4.941 48.410 1.00 68.50 88 VAL A O 1
#

pLDDT: mean 85.34, std 8.17, range [51.03, 96.56]

Secondary structure (DSSP, 8-state):
------HHHHHHHHHHHHHHHHHHHHHHHHHHHHHHHHH-HHHHHHSHHHHHHHHHHHHHHHHHHHHHHHHHHHHHHHHHHHHHHHH-

Sequence (88 aa):
MKKIKDERLRGQTLKSIRLAFLVQTTGIIIVMGYQAITDSINAMLSNPVWIVLQISMIVLLVANMGFHMMFTIKHRVKRLLLVISNLV

Radius of gyration: 21.11 Å; chains: 1; bounding box: 44×18×66 Å

Foldseek 3Di:
DDPDPDPVVVVVVVVVVVVVVVVVLVVLVVVLVVCCVPVNPVVSCPDVSNVVSVVVVVVVVVVVVVVVVVVVVVVVVVVVVVVVVVVD

Organism: NCBI:txid872970